Protein AF-A0AAW8SIB6-F1 (afdb_monomer_lite)

Organism: Enterococcus avium (NCBI:txid33945)

Secondary structure (DSSP, 8-state):
-------HHHHHHHHHHHHHHHHHHHHHHTT-GGGHHHHHHHHHHHHHHHHHHHHHHHH-

Sequence (60 aa):
MISIDLTEKEAKYLSSLLKNKTVQNQAIMKKNHELQGFFSEHNELNGNISRKITNGLKKS

pLDDT: mean 92.28, std 6.91, range [55.19, 96.81]

Radius of gyration: 13.43 Å; chains: 1; bounding box: 36×16×34 Å

Foldseek 3Di:
DDDDDDDPVRLVVLLVVLVVLLVVLVVVCVVDVVCVVVSVVSNVVSVVSNVVSVVVVVVD

Structure (mmCIF, N/CA/C/O backbone):
data_AF-A0AAW8SIB6-F1
#
_entry.id   AF-A0AAW8SIB6-F1
#
loop_
_atom_site.group_PDB
_atom_site.id
_atom_site.type_symbol
_atom_site.label_atom_id
_atom_site.label_alt_id
_atom_site.label_comp_id
_atom_site.label_asym_id
_atom_site.label_entity_id
_atom_site.label_seq_id
_atom_site.pdbx_PDB_ins_code
_atom_site.Cartn_x
_atom_site.Cartn_y
_atom_site.Cartn_z
_atom_site.occupancy
_atom_site.B_iso_or_equiv
_atom_site.auth_seq_id
_atom_site.auth_comp_id
_atom_site.auth_asym_id
_atom_site.auth_atom_id
_atom_site.pdbx_PDB_model_num
ATOM 1 N N . MET A 1 1 ? -20.428 -7.892 -2.153 1.00 72.50 1 MET A N 1
ATOM 2 C CA . MET A 1 1 ? -19.506 -6.967 -1.457 1.00 72.50 1 MET A CA 1
ATOM 3 C C . MET A 1 1 ? -18.624 -7.817 -0.562 1.00 72.50 1 MET A C 1
ATOM 5 O O . MET A 1 1 ? -19.169 -8.677 0.113 1.00 72.50 1 MET A O 1
ATOM 9 N N . ILE A 1 2 ? -17.304 -7.659 -0.624 1.00 86.56 2 ILE A N 1
ATOM 10 C CA . ILE A 1 2 ? -16.370 -8.412 0.228 1.00 86.56 2 ILE A CA 1
ATOM 11 C C . ILE A 1 2 ? -15.993 -7.499 1.400 1.00 86.56 2 ILE A C 1
ATOM 13 O O . ILE A 1 2 ? -15.635 -6.345 1.155 1.00 86.56 2 ILE A O 1
ATOM 17 N N . SER A 1 3 ? -16.091 -7.989 2.640 1.00 86.75 3 SER A N 1
ATOM 18 C CA . SER A 1 3 ? -15.578 -7.303 3.834 1.00 86.75 3 SER A CA 1
ATOM 19 C C . SER A 1 3 ? -14.420 -8.087 4.443 1.00 86.75 3 SER A C 1
ATOM 21 O O . SER A 1 3 ? -14.349 -9.309 4.325 1.00 86.75 3 SER A O 1
ATOM 23 N N . ILE A 1 4 ? -13.490 -7.353 5.050 1.00 88.25 4 ILE A N 1
ATOM 24 C CA . ILE A 1 4 ? -12.368 -7.893 5.814 1.00 88.25 4 ILE A CA 1
ATOM 25 C C . ILE A 1 4 ? -12.274 -7.038 7.069 1.00 88.25 4 ILE A C 1
ATOM 27 O O . ILE A 1 4 ? -12.109 -5.820 6.962 1.00 88.25 4 ILE A O 1
ATOM 31 N N . ASP A 1 5 ? -12.371 -7.678 8.225 1.00 91.62 5 ASP A N 1
ATOM 32 C CA . ASP A 1 5 ? -12.191 -7.019 9.511 1.00 91.62 5 ASP A CA 1
ATOM 33 C C . ASP A 1 5 ? -10.711 -7.043 9.887 1.00 91.62 5 ASP A C 1
ATOM 35 O O . ASP A 1 5 ? -10.028 -8.056 9.731 1.00 91.62 5 ASP A O 1
ATOM 39 N N . LEU A 1 6 ? -10.203 -5.902 10.346 1.00 93.50 6 LEU A N 1
ATOM 40 C CA . LEU A 1 6 ? -8.817 -5.735 10.767 1.00 93.50 6 LEU A CA 1
ATOM 41 C C . LEU A 1 6 ? -8.802 -5.107 12.152 1.00 93.50 6 LEU A C 1
ATOM 43 O O . LEU A 1 6 ? -9.488 -4.116 12.404 1.00 93.50 6 LEU A O 1
ATOM 47 N N . THR A 1 7 ? -7.950 -5.625 13.026 1.00 95.44 7 THR A N 1
ATOM 48 C CA . THR A 1 7 ? -7.559 -4.909 14.238 1.00 95.44 7 THR A CA 1
ATOM 49 C C . THR A 1 7 ? -6.792 -3.636 13.873 1.00 95.44 7 THR A C 1
ATOM 51 O O . THR A 1 7 ? -6.167 -3.532 12.812 1.00 95.44 7 THR A O 1
ATOM 54 N N . GLU A 1 8 ? -6.756 -2.664 14.786 1.00 93.94 8 GLU A N 1
ATOM 55 C CA . GLU A 1 8 ? -5.983 -1.433 14.585 1.00 93.94 8 GLU A CA 1
ATOM 56 C C . GLU A 1 8 ? -4.493 -1.723 14.317 1.00 93.94 8 GLU A C 1
ATOM 58 O O . GLU A 1 8 ? -3.851 -1.066 13.491 1.00 93.94 8 GLU A O 1
ATOM 63 N N . LYS A 1 9 ? -3.938 -2.749 14.976 1.00 96.19 9 LYS A N 1
ATOM 64 C CA . LYS A 1 9 ? -2.548 -3.179 14.789 1.00 96.19 9 LYS A CA 1
ATOM 65 C C . LYS A 1 9 ? -2.306 -3.715 13.376 1.00 96.19 9 LYS A C 1
ATOM 67 O O . LYS A 1 9 ? -1.322 -3.325 12.748 1.00 96.19 9 LYS A O 1
ATOM 72 N N . GLU A 1 10 ? -3.192 -4.567 12.864 1.00 96.69 10 GLU A N 1
ATOM 73 C CA . GLU A 1 10 ? -3.108 -5.101 11.496 1.00 96.69 10 GLU A CA 1
ATOM 74 C C . GLU A 1 10 ? -3.269 -3.992 10.456 1.00 96.69 10 GLU A C 1
ATOM 76 O O . GLU A 1 10 ? -2.480 -3.905 9.515 1.00 96.69 10 GLU A O 1
ATOM 81 N N . ALA A 1 11 ? -4.220 -3.081 10.668 1.00 95.69 11 ALA A N 1
ATOM 82 C CA . ALA A 1 11 ? -4.432 -1.918 9.815 1.00 95.69 11 ALA A CA 1
ATOM 83 C C . ALA A 1 11 ? -3.177 -1.026 9.732 1.00 95.69 11 ALA A C 1
ATOM 85 O O . ALA A 1 11 ? -2.736 -0.657 8.638 1.00 95.69 11 ALA A O 1
ATOM 86 N N . LYS A 1 12 ? -2.545 -0.719 10.874 1.00 94.12 12 LYS A N 1
ATOM 87 C CA . LYS A 1 12 ? -1.291 0.056 10.928 1.00 94.12 12 LYS A CA 1
ATOM 88 C C . LYS A 1 12 ? -0.129 -0.673 10.255 1.00 94.12 12 LYS A C 1
ATOM 90 O O . LYS A 1 12 ? 0.640 -0.048 9.514 1.00 94.12 12 LYS A O 1
ATOM 95 N N . TYR A 1 13 ? -0.010 -1.981 10.482 1.00 96.31 13 TYR A N 1
ATOM 96 C CA . TYR A 1 13 ? 1.004 -2.811 9.838 1.00 96.31 13 TYR A CA 1
ATOM 97 C C . TYR A 1 13 ? 0.851 -2.795 8.312 1.00 96.31 13 TYR A C 1
ATOM 99 O O . TYR A 1 13 ? 1.803 -2.462 7.606 1.00 96.31 13 TYR A O 1
ATOM 107 N N . LEU A 1 14 ? -0.355 -3.062 7.800 1.00 96.44 14 LEU A N 1
ATOM 108 C CA . LEU A 1 1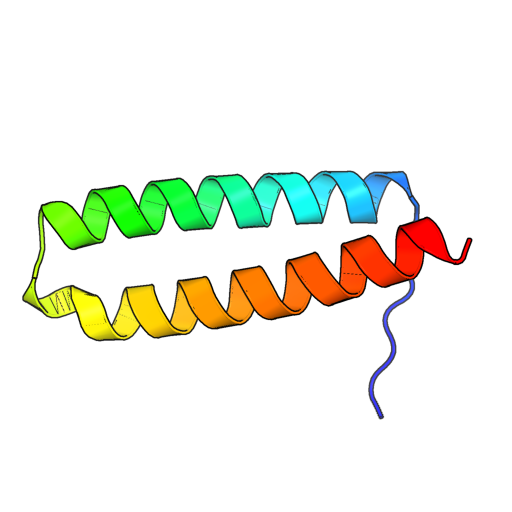4 ? -0.642 -3.070 6.365 1.00 96.44 14 LEU A CA 1
ATOM 109 C C . LEU A 1 14 ? -0.403 -1.702 5.728 1.00 96.44 14 LEU A C 1
ATOM 111 O O . LEU A 1 14 ? 0.237 -1.620 4.684 1.00 96.44 14 LEU A O 1
ATOM 115 N N . SER A 1 15 ? -0.839 -0.616 6.371 1.00 94.12 15 SER A N 1
ATOM 116 C CA . SER A 1 15 ? -0.576 0.743 5.882 1.00 94.12 15 SER A CA 1
ATOM 117 C C . SER A 1 15 ? 0.928 1.009 5.714 1.00 94.12 15 SER A C 1
ATOM 119 O O . SER A 1 15 ? 1.369 1.521 4.681 1.00 94.12 15 SER A O 1
ATOM 121 N N . SER A 1 16 ? 1.732 0.578 6.690 1.00 95.25 16 SER A N 1
ATOM 122 C CA . SER A 1 16 ? 3.193 0.712 6.653 1.00 95.25 16 SER A CA 1
ATO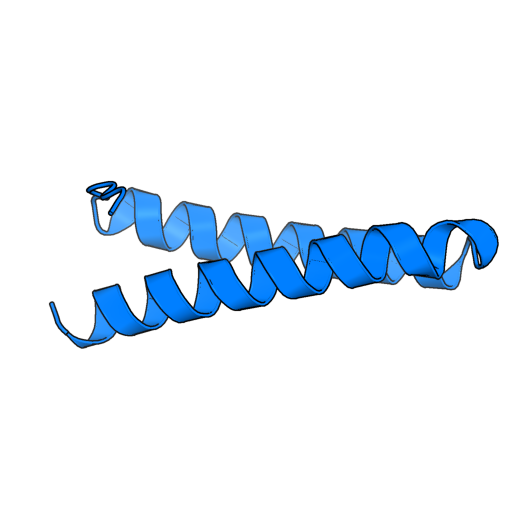M 123 C C . SER A 1 16 ? 3.827 -0.168 5.571 1.00 95.25 16 SER A C 1
ATOM 125 O O . SER A 1 16 ? 4.695 0.290 4.826 1.00 95.25 16 SER A O 1
ATOM 127 N N . LEU A 1 17 ? 3.364 -1.414 5.438 1.00 96.81 17 LEU A N 1
ATOM 128 C CA . LEU A 1 17 ? 3.823 -2.354 4.416 1.00 96.81 17 LEU A CA 1
ATOM 129 C C . LEU A 1 17 ? 3.570 -1.815 3.003 1.00 96.81 17 LEU A C 1
ATOM 131 O O . LEU A 1 17 ? 4.487 -1.797 2.182 1.00 96.81 17 LEU A O 1
ATOM 135 N N . LEU A 1 18 ? 2.353 -1.334 2.732 1.00 96.81 18 LEU A N 1
ATOM 136 C CA . LEU A 1 18 ? 1.962 -0.781 1.433 1.00 96.81 18 LEU A CA 1
ATOM 137 C C . LEU A 1 18 ? 2.803 0.449 1.078 1.00 96.81 18 LEU A C 1
ATOM 139 O O . LEU A 1 18 ? 3.291 0.554 -0.047 1.00 96.81 18 LEU A O 1
ATOM 143 N N . LYS A 1 19 ? 3.058 1.339 2.047 1.00 94.06 19 LYS A N 1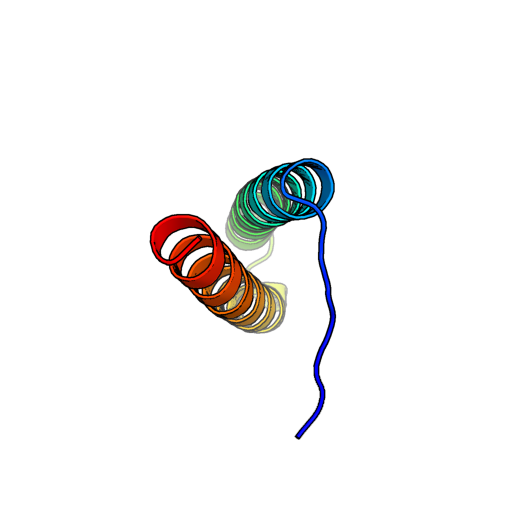
ATOM 144 C CA . LYS A 1 19 ? 3.946 2.495 1.859 1.00 94.06 19 LYS A CA 1
ATOM 145 C C . LYS A 1 19 ? 5.368 2.062 1.493 1.00 94.06 19 LYS A C 1
ATOM 147 O O . LYS A 1 19 ? 5.930 2.572 0.525 1.00 94.06 19 LYS A O 1
ATOM 152 N N . ASN A 1 20 ? 5.931 1.102 2.225 1.00 96.44 20 ASN A N 1
ATOM 153 C CA . ASN A 1 20 ? 7.280 0.597 1.968 1.00 96.44 20 ASN A CA 1
ATOM 154 C C . ASN A 1 20 ? 7.386 -0.073 0.592 1.00 96.44 20 ASN A C 1
ATOM 156 O O . ASN A 1 20 ? 8.350 0.165 -0.135 1.00 96.44 20 ASN A O 1
ATOM 160 N N . LYS A 1 21 ? 6.378 -0.861 0.200 1.00 96.19 21 LYS A N 1
ATOM 161 C CA . LYS A 1 21 ? 6.317 -1.483 -1.128 1.00 96.19 21 LYS A CA 1
ATOM 162 C C . LYS A 1 21 ? 6.231 -0.451 -2.243 1.00 96.19 21 LYS A C 1
ATOM 164 O O . LYS A 1 21 ? 6.958 -0.576 -3.219 1.00 96.19 21 LYS A O 1
ATOM 169 N N . THR A 1 22 ? 5.441 0.606 -2.074 1.00 95.56 22 THR A N 1
ATOM 170 C CA . THR A 1 22 ? 5.383 1.701 -3.051 1.00 95.56 22 THR A CA 1
ATOM 171 C C . THR A 1 22 ? 6.743 2.380 -3.232 1.00 95.56 22 THR A C 1
ATOM 173 O O . THR A 1 22 ? 7.157 2.622 -4.363 1.00 95.56 22 THR A O 1
ATOM 176 N N . VAL A 1 23 ? 7.488 2.623 -2.147 1.00 95.75 23 VAL A N 1
ATOM 177 C CA . VAL A 1 23 ? 8.851 3.184 -2.232 1.00 95.75 23 VAL A CA 1
ATOM 178 C C . VAL A 1 23 ? 9.802 2.235 -2.971 1.00 95.75 23 VAL A C 1
ATOM 180 O O . VAL A 1 23 ? 10.559 2.678 -3.835 1.00 95.75 23 VAL A O 1
ATOM 183 N N . GLN A 1 24 ? 9.745 0.930 -2.682 1.00 95.31 24 GLN A N 1
ATOM 184 C CA . GLN A 1 24 ? 10.549 -0.081 -3.384 1.00 95.31 24 GLN A CA 1
ATOM 185 C C . GLN A 1 24 ? 10.222 -0.120 -4.881 1.00 95.31 24 GLN A C 1
ATOM 187 O O . GLN A 1 24 ? 11.128 -0.047 -5.709 1.00 95.31 24 GLN A O 1
ATOM 192 N N . ASN A 1 25 ? 8.937 -0.157 -5.229 1.00 95.38 25 ASN A N 1
ATOM 193 C CA . ASN A 1 25 ? 8.470 -0.153 -6.612 1.00 95.38 25 ASN A CA 1
ATOM 194 C C . ASN A 1 25 ? 8.965 1.089 -7.360 1.00 95.38 25 ASN A C 1
ATOM 196 O O . ASN A 1 25 ? 9.534 0.969 -8.439 1.00 95.38 25 ASN A O 1
ATOM 200 N N . GLN A 1 26 ? 8.837 2.278 -6.764 1.00 93.38 26 GLN A N 1
ATOM 201 C CA . GLN A 1 26 ? 9.341 3.522 -7.355 1.00 93.38 26 GLN A CA 1
ATOM 202 C C . GLN A 1 26 ? 10.858 3.487 -7.591 1.00 93.38 26 GLN A C 1
ATOM 204 O O . GLN A 1 26 ? 11.333 3.986 -8.610 1.00 93.38 26 GLN A O 1
ATOM 209 N N . ALA A 1 27 ? 11.630 2.889 -6.680 1.00 94.31 27 ALA A N 1
ATOM 210 C CA . ALA A 1 27 ? 13.071 2.729 -6.860 1.00 94.31 27 ALA A CA 1
ATOM 211 C C . ALA A 1 27 ? 13.412 1.774 -8.018 1.00 94.31 27 ALA A C 1
ATOM 213 O O . ALA A 1 27 ? 14.359 2.037 -8.760 1.00 94.31 27 ALA A O 1
ATOM 214 N N . ILE A 1 28 ? 12.636 0.701 -8.201 1.00 93.00 28 ILE A N 1
ATOM 215 C CA . ILE A 1 28 ? 12.810 -0.242 -9.315 1.00 93.00 28 ILE A CA 1
ATOM 216 C C . ILE A 1 28 ? 12.417 0.412 -10.643 1.00 93.00 28 ILE A C 1
ATOM 218 O O . ILE A 1 28 ? 13.175 0.304 -11.604 1.00 93.00 28 ILE A O 1
ATOM 222 N N . MET A 1 29 ? 11.297 1.143 -10.685 1.00 93.94 29 MET A N 1
ATOM 223 C CA . MET A 1 29 ? 10.826 1.873 -11.873 1.00 93.94 29 MET A CA 1
ATOM 224 C C . MET A 1 29 ? 11.871 2.858 -12.400 1.00 93.94 29 MET A C 1
ATOM 226 O O . MET A 1 29 ? 12.052 2.970 -13.606 1.00 93.94 29 MET A O 1
ATOM 230 N N . LYS A 1 30 ? 12.596 3.542 -11.503 1.00 91.38 30 LYS A N 1
ATOM 231 C CA . LYS A 1 30 ? 13.686 4.457 -11.883 1.00 91.38 30 LYS A CA 1
ATOM 232 C C . LYS A 1 30 ? 14.855 3.759 -12.583 1.00 91.38 30 LYS A C 1
ATOM 234 O O . LYS A 1 30 ? 15.606 4.424 -13.283 1.00 91.38 30 LYS A O 1
ATOM 239 N N . LYS A 1 31 ? 15.044 2.458 -12.346 1.00 92.75 31 LYS A N 1
ATOM 240 C CA . LYS A 1 31 ? 16.141 1.662 -12.917 1.00 92.75 31 LYS A CA 1
ATOM 241 C C . LYS A 1 31 ? 15.706 0.815 -14.113 1.00 92.75 31 LYS A C 1
ATOM 243 O O . LYS A 1 31 ? 16.554 0.460 -14.918 1.00 92.75 31 LYS A O 1
ATOM 248 N N . ASN A 1 32 ? 14.417 0.481 -14.218 1.00 92.00 32 ASN A N 1
ATOM 249 C CA . ASN A 1 32 ? 13.881 -0.449 -15.212 1.00 92.00 32 ASN A CA 1
ATOM 250 C C . ASN A 1 32 ? 12.607 0.126 -15.845 1.00 92.00 32 ASN A C 1
ATOM 252 O O . ASN A 1 32 ? 11.495 -0.146 -15.387 1.00 92.00 32 ASN A O 1
ATOM 256 N N . HIS A 1 33 ? 12.778 0.918 -16.904 1.00 89.81 33 HIS A N 1
ATOM 257 C CA . HIS A 1 33 ? 11.672 1.587 -17.597 1.00 89.81 33 HIS A CA 1
ATOM 258 C C . HIS A 1 33 ? 10.656 0.611 -18.209 1.00 89.81 33 HIS A C 1
ATOM 260 O O . HIS A 1 33 ? 9.464 0.903 -18.223 1.00 89.81 33 HIS A O 1
ATOM 266 N N . GLU A 1 34 ? 11.088 -0.577 -18.633 1.00 93.25 34 GLU A N 1
ATOM 267 C CA . GLU A 1 34 ? 10.203 -1.608 -19.200 1.00 93.25 34 GLU A CA 1
ATOM 268 C C . GLU A 1 34 ? 9.159 -2.122 -18.196 1.00 93.25 34 GLU A C 1
ATOM 270 O O . GLU A 1 34 ? 8.055 -2.502 -18.574 1.00 93.25 34 GLU A O 1
ATOM 275 N N . LEU A 1 35 ? 9.472 -2.080 -16.896 1.00 92.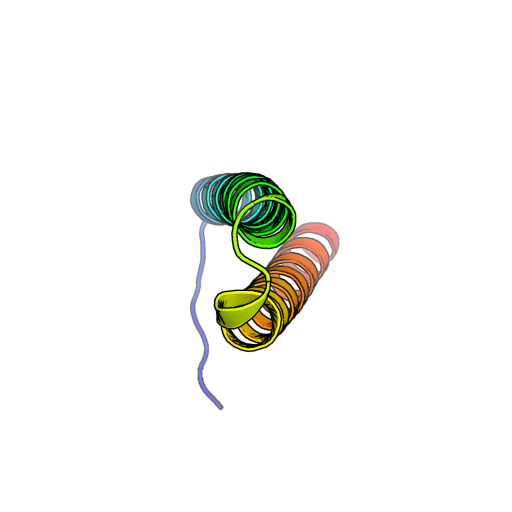56 35 LEU A N 1
ATOM 276 C CA . LEU A 1 35 ? 8.567 -2.518 -15.829 1.00 92.56 35 LEU A CA 1
ATOM 277 C C . LEU A 1 35 ? 7.710 -1.374 -15.267 1.00 92.56 35 LEU A C 1
ATOM 279 O O . LEU A 1 35 ? 6.974 -1.564 -14.296 1.00 92.56 35 LEU A O 1
ATOM 283 N N . GLN A 1 36 ? 7.797 -0.174 -15.846 1.00 91.94 36 GLN A N 1
ATOM 284 C CA . GLN A 1 36 ? 7.139 1.014 -15.310 1.00 91.94 36 GLN A CA 1
ATOM 285 C C . GLN A 1 36 ? 5.614 0.859 -15.247 1.00 91.94 36 GLN A C 1
ATOM 287 O O . GLN A 1 36 ? 5.019 1.245 -14.240 1.00 91.94 36 GLN A O 1
ATOM 292 N N . GLY A 1 37 ? 4.988 0.267 -16.270 1.00 92.31 37 GLY A N 1
ATOM 293 C CA . GLY A 1 37 ? 3.542 0.007 -16.288 1.00 92.31 37 GLY A CA 1
ATOM 294 C C . GLY A 1 37 ? 3.104 -0.890 -15.128 1.00 92.31 37 GLY A C 1
ATOM 295 O O . GLY A 1 37 ? 2.309 -0.470 -14.289 1.00 92.31 37 GLY A O 1
ATOM 296 N N . PHE A 1 38 ? 3.736 -2.061 -15.003 1.00 93.44 38 PHE A N 1
ATOM 297 C CA . PHE A 1 38 ? 3.461 -3.043 -13.947 1.00 93.44 38 PHE A CA 1
ATOM 298 C C . PHE A 1 38 ? 3.531 -2.438 -12.535 1.00 93.44 38 PHE A C 1
ATOM 300 O O . PHE A 1 38 ? 2.626 -2.600 -11.714 1.00 93.44 38 PHE A O 1
ATOM 307 N N . PHE A 1 39 ? 4.595 -1.690 -12.239 1.00 95.31 39 PHE A N 1
ATOM 308 C CA . PHE A 1 39 ? 4.752 -1.077 -10.921 1.00 95.31 39 PHE A CA 1
ATOM 309 C C . PHE A 1 39 ? 3.838 0.134 -10.697 1.00 95.31 39 PHE A C 1
ATOM 311 O O . PHE A 1 39 ? 3.521 0.440 -9.545 1.00 95.31 39 PHE A O 1
ATOM 318 N N . SER A 1 40 ? 3.389 0.812 -11.758 1.00 93.19 40 SER A N 1
ATOM 319 C CA . SER A 1 40 ? 2.423 1.912 -11.648 1.00 93.19 40 SER A CA 1
ATOM 320 C C . SER A 1 40 ? 1.058 1.395 -11.198 1.00 93.19 40 SER A C 1
ATOM 322 O O . SER A 1 40 ? 0.514 1.907 -10.221 1.00 93.19 40 SER A O 1
ATOM 324 N N . GLU A 1 41 ? 0.568 0.323 -11.823 1.00 95.00 41 GLU A N 1
ATOM 325 C CA . GLU A 1 41 ? -0.683 -0.347 -11.439 1.00 95.00 41 GLU A CA 1
ATOM 326 C C . GLU A 1 41 ? -0.621 -0.865 -9.994 1.00 95.00 41 GLU A C 1
ATOM 328 O O . GLU A 1 41 ? -1.531 -0.646 -9.190 1.00 95.00 41 GLU A O 1
ATOM 333 N N . HIS A 1 42 ? 0.505 -1.475 -9.610 1.00 94.94 42 HIS A N 1
ATOM 334 C CA . HIS A 1 42 ? 0.704 -1.947 -8.240 1.0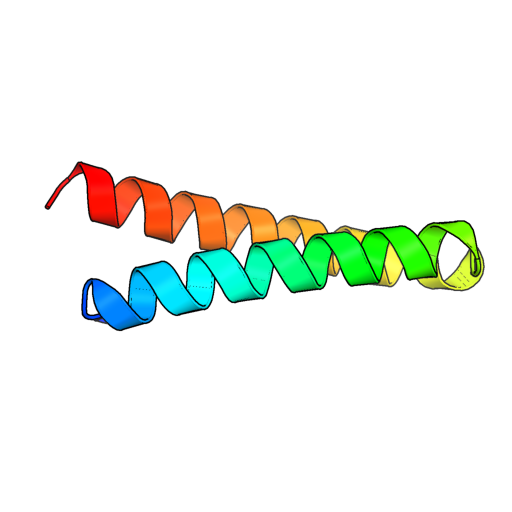0 94.94 42 HIS A CA 1
ATOM 335 C C . HIS A 1 42 ? 0.698 -0.795 -7.217 1.00 94.94 42 HIS A C 1
ATOM 337 O O . HIS A 1 42 ? 0.161 -0.927 -6.113 1.00 94.94 42 HIS A O 1
ATOM 343 N N . ASN A 1 43 ? 1.300 0.347 -7.553 1.00 95.88 43 ASN A N 1
ATOM 344 C CA . ASN A 1 43 ? 1.316 1.520 -6.677 1.00 95.88 43 ASN A CA 1
ATOM 345 C C . ASN A 1 43 ? -0.075 2.148 -6.538 1.00 95.88 43 ASN A C 1
ATOM 347 O O . ASN A 1 43 ? -0.431 2.604 -5.447 1.00 95.88 43 ASN A O 1
ATOM 351 N N . GLU A 1 44 ? -0.870 2.142 -7.608 1.00 96.69 44 GLU A N 1
ATOM 352 C CA . GLU A 1 44 ? -2.259 2.590 -7.574 1.00 96.69 44 GLU A CA 1
ATOM 353 C C . GLU A 1 44 ? -3.098 1.718 -6.632 1.00 96.69 44 GLU A C 1
ATOM 355 O O . GLU A 1 44 ? -3.778 2.243 -5.741 1.00 96.69 44 GLU A O 1
ATOM 360 N N . LEU A 1 45 ? -2.994 0.390 -6.757 1.00 96.69 45 LEU A N 1
ATOM 361 C CA . LEU A 1 45 ? -3.675 -0.543 -5.858 1.00 96.69 45 LEU A CA 1
ATOM 362 C C . LEU A 1 45 ? -3.258 -0.337 -4.399 1.00 96.69 45 LEU A C 1
ATOM 364 O O . LEU A 1 45 ? -4.128 -0.217 -3.531 1.00 96.69 45 LEU A O 1
ATOM 368 N N . ASN A 1 46 ? -1.954 -0.215 -4.128 1.00 96.44 46 ASN A N 1
ATOM 369 C CA . ASN A 1 46 ? -1.449 0.086 -2.787 1.00 96.44 46 ASN A CA 1
ATOM 370 C C . ASN A 1 46 ? -2.077 1.371 -2.230 1.00 96.44 46 ASN A C 1
ATOM 372 O O . ASN A 1 46 ? -2.568 1.383 -1.102 1.00 96.44 46 ASN A O 1
ATOM 376 N N . GLY A 1 47 ? -2.109 2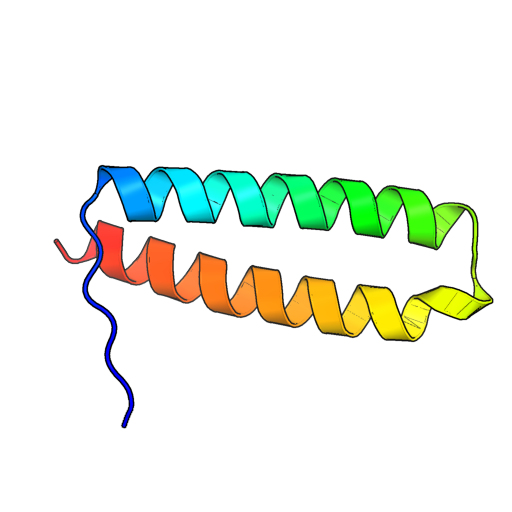.445 -3.026 1.00 95.81 47 GLY A N 1
ATOM 377 C CA . GLY A 1 47 ? -2.698 3.724 -2.631 1.00 95.81 47 GLY A CA 1
ATOM 378 C C . GLY A 1 47 ? -4.200 3.632 -2.354 1.00 95.81 47 GLY A C 1
ATOM 379 O O . GLY A 1 47 ? -4.688 4.206 -1.376 1.00 95.81 47 GLY A O 1
ATOM 380 N N . ASN A 1 48 ? -4.934 2.877 -3.173 1.00 96.38 48 ASN A N 1
ATOM 381 C CA . ASN A 1 48 ? -6.364 2.637 -2.991 1.00 96.38 48 ASN A CA 1
ATOM 382 C C . ASN A 1 48 ? -6.649 1.868 -1.691 1.00 96.38 48 ASN A C 1
ATOM 384 O O . ASN A 1 48 ? -7.541 2.262 -0.935 1.00 96.38 48 ASN A O 1
ATOM 388 N N . ILE A 1 49 ? -5.878 0.819 -1.391 1.00 95.19 49 ILE A N 1
ATOM 389 C CA . ILE A 1 49 ? -6.016 0.045 -0.148 1.00 95.19 49 ILE A CA 1
ATOM 390 C C . ILE A 1 49 ? -5.627 0.903 1.065 1.00 95.19 49 ILE A C 1
ATOM 392 O O . ILE A 1 49 ? -6.400 0.989 2.020 1.00 95.19 49 ILE A O 1
ATOM 396 N N . SER A 1 50 ? -4.500 1.623 1.016 1.00 95.00 50 SER A N 1
ATOM 397 C CA . SER A 1 50 ? -4.075 2.524 2.098 1.00 95.00 50 SER A CA 1
ATOM 398 C C . SER A 1 50 ? -5.111 3.608 2.407 1.00 95.00 50 SER A C 1
ATOM 400 O O . SER A 1 50 ? -5.353 3.903 3.580 1.00 95.00 50 SER A O 1
ATOM 402 N N . ARG A 1 51 ? -5.769 4.184 1.386 1.00 94.69 51 ARG A N 1
ATOM 403 C CA . ARG A 1 51 ? -6.867 5.147 1.584 1.00 94.69 51 ARG A CA 1
ATOM 404 C C . ARG A 1 51 ? -8.054 4.516 2.306 1.00 94.69 51 ARG A C 1
ATOM 406 O O . ARG A 1 51 ? -8.582 5.127 3.232 1.00 94.69 51 ARG A O 1
ATOM 413 N N . LYS A 1 52 ? -8.449 3.295 1.931 1.00 93.75 52 LYS A N 1
ATOM 414 C CA . LYS A 1 52 ? -9.535 2.565 2.609 1.00 93.75 52 LYS A CA 1
ATOM 415 C C . LYS A 1 52 ? -9.202 2.301 4.078 1.00 93.75 52 LYS A C 1
ATOM 417 O O . LYS A 1 52 ? -10.018 2.625 4.933 1.00 93.75 52 LYS A O 1
ATOM 422 N N . ILE A 1 53 ? -7.992 1.816 4.366 1.00 93.94 53 ILE A N 1
ATOM 423 C CA . ILE A 1 53 ? -7.511 1.588 5.739 1.00 93.94 53 ILE A CA 1
ATOM 424 C C . ILE A 1 53 ? -7.532 2.893 6.545 1.00 93.94 53 ILE A C 1
ATOM 426 O O . ILE A 1 53 ? -8.090 2.940 7.636 1.00 93.94 53 ILE A O 1
ATOM 430 N N . THR A 1 54 ? -6.981 3.975 5.989 1.00 90.88 54 THR A N 1
ATOM 431 C CA . THR A 1 54 ? -6.927 5.287 6.660 1.00 90.88 54 THR A CA 1
ATOM 432 C C . THR A 1 54 ? -8.323 5.823 6.971 1.00 90.88 54 THR A C 1
ATOM 434 O O . THR A 1 54 ? -8.561 6.346 8.057 1.00 90.88 54 THR A O 1
ATOM 437 N N . ASN A 1 55 ? -9.262 5.685 6.034 1.00 92.12 55 ASN A N 1
ATOM 438 C CA . ASN A 1 55 ? -10.641 6.117 6.236 1.00 92.12 55 ASN A CA 1
ATOM 439 C C . ASN A 1 55 ? -11.379 5.247 7.261 1.00 92.12 55 ASN A C 1
ATOM 441 O O . ASN A 1 55 ? -12.219 5.777 7.980 1.00 92.12 55 ASN A O 1
ATOM 445 N N . GLY A 1 56 ? -11.066 3.950 7.338 1.00 89.62 56 GLY A N 1
ATOM 446 C CA . GLY A 1 56 ? -11.575 3.061 8.383 1.00 89.62 56 GLY A CA 1
ATOM 447 C C . GLY A 1 56 ? -11.084 3.475 9.770 1.00 89.62 56 GLY A C 1
ATOM 448 O O . GLY A 1 56 ? -11.891 3.636 10.675 1.00 89.62 56 GLY A O 1
ATOM 449 N N . LEU A 1 57 ? -9.786 3.762 9.906 1.00 87.56 57 LEU A N 1
ATOM 450 C CA . LEU A 1 57 ? -9.179 4.185 11.175 1.00 87.56 57 LEU A CA 1
ATOM 451 C C . LEU A 1 57 ? -9.665 5.554 11.675 1.00 87.56 57 LEU A C 1
ATOM 453 O O . LEU A 1 57 ? -9.711 5.767 12.874 1.00 87.56 57 LEU A O 1
ATOM 457 N N . LYS A 1 58 ? -10.018 6.490 10.783 1.00 83.25 58 LYS A N 1
ATOM 458 C CA . LYS A 1 58 ? -10.559 7.812 11.172 1.00 83.25 58 LYS A CA 1
ATOM 459 C C . LYS A 1 58 ? -12.014 7.775 11.647 1.00 83.25 58 LYS A C 1
ATOM 461 O O . LYS A 1 58 ? -12.477 8.752 12.224 1.00 83.25 58 LYS A O 1
ATOM 466 N N . LYS A 1 59 ? -12.752 6.726 11.279 1.00 69.69 59 LYS A N 1
ATOM 467 C CA . LYS A 1 59 ? -14.177 6.560 11.595 1.00 69.69 59 LYS A CA 1
ATOM 468 C C . LYS A 1 59 ? -14.417 5.695 12.834 1.00 69.69 59 LYS A C 1
ATOM 470 O O . LYS A 1 59 ? -15.558 5.647 13.284 1.00 69.69 59 LYS A O 1
ATOM 475 N N . SER A 1 60 ? -13.386 4.995 13.306 1.00 55.19 60 SER A N 1
ATOM 476 C CA . SER A 1 60 ? -13.404 4.200 14.535 1.00 55.19 60 SER A CA 1
ATOM 477 C C . SER A 1 60 ? -13.023 5.045 15.740 1.00 55.19 60 SER A C 1
ATOM 479 O O . SER A 1 60 ? -13.403 4.605 16.844 1.00 55.19 60 SER A O 1
#